Protein AF-S7NL16-F1 (afdb_monomer_lite)

pLDDT: mean 86.5, std 19.78, range [40.12, 98.81]

Radius of gyration: 22.06 Å; chains: 1; bounding box: 37×62×46 Å

Foldseek 3Di:
DDDDDWDADPDQQDKTWDWDDDPVDIDIDIYHDPVHPNDDRVVVVVVVVVVVVVVVVVPDDDPPPDDDPPPDDDDDD

Organism: Myotis brandtii (NCBI:txid109478)

InterPro domains:
  IPR000542 Acyltransferase ChoActase/COT/CPT [PTHR22589] (1-59)
  IPR023213 Chloramphenicol acetyltransferase-like domain superfamily [G3DSA:3.30.559.10] (1-68)
  IPR039551 Choline/Carnitine o-acyltransferase, domain 1 and 2 [PF00755] (4-49)

Secondary structure (DSSP, 8-state):
---------SSTT-EEEEEEE-SS-EEEEEEE-TT-TT--HHHHHHHHHHHHHHHHHHHSPP---------------

Structure (mmCIF, N/CA/C/O backbone):
data_AF-S7NL16-F1
#
_entry.id   AF-S7NL16-F1
#
loop_
_atom_site.group_PDB
_atom_site.id
_atom_site.type_symbol
_atom_site.label_atom_id
_atom_site.label_alt_id
_atom_site.label_comp_id
_atom_site.label_asym_id
_atom_site.label_entity_id
_atom_site.label_seq_id
_atom_site.pdbx_PDB_ins_code
_atom_site.Cartn_x
_atom_site.Cartn_y
_atom_site.Cartn_z
_atom_site.occupancy
_atom_site.B_iso_or_equiv
_atom_site.auth_seq_id
_atom_site.auth_comp_id
_atom_site.auth_asym_id
_atom_site.auth_atom_id
_atom_site.pdbx_PDB_model_num
ATOM 1 N N . MET A 1 1 ? 8.487 -8.361 21.344 1.00 56.16 1 MET A N 1
ATOM 2 C CA . MET A 1 1 ? 9.150 -8.103 20.052 1.00 56.16 1 MET A CA 1
ATOM 3 C C . MET A 1 1 ? 8.118 -8.340 18.976 1.00 56.16 1 MET A C 1
ATOM 5 O O . MET A 1 1 ? 7.533 -9.415 18.964 1.00 56.16 1 MET A O 1
ATOM 9 N N . GLU A 1 2 ? 7.830 -7.332 18.163 1.00 69.25 2 GLU A N 1
ATOM 10 C CA . GLU A 1 2 ? 6.864 -7.458 17.072 1.00 69.25 2 GLU A CA 1
ATOM 11 C C . GLU A 1 2 ? 7.515 -8.225 15.919 1.00 69.25 2 GLU A C 1
ATOM 13 O O . GLU A 1 2 ? 8.588 -7.855 15.442 1.00 69.25 2 GLU A O 1
ATOM 18 N N . MET A 1 3 ? 6.895 -9.333 15.514 1.00 85.12 3 MET A N 1
ATOM 19 C CA . MET A 1 3 ? 7.298 -10.084 14.329 1.00 85.12 3 MET A CA 1
ATOM 20 C C . MET A 1 3 ? 6.527 -9.524 13.137 1.00 85.12 3 MET A C 1
ATOM 22 O O . MET A 1 3 ? 5.300 -9.416 13.190 1.00 85.12 3 MET A O 1
ATOM 26 N N . PHE A 1 4 ? 7.234 -9.199 12.060 1.00 85.25 4 PHE A N 1
ATOM 27 C CA . PHE A 1 4 ? 6.617 -8.809 10.800 1.00 85.25 4 PHE A CA 1
ATOM 28 C C . PHE A 1 4 ? 7.052 -9.755 9.687 1.00 85.25 4 PHE A C 1
ATOM 30 O O . PHE A 1 4 ? 8.187 -10.228 9.655 1.00 85.25 4 PHE A O 1
ATOM 37 N N . CYS A 1 5 ? 6.128 -10.020 8.770 1.00 91.25 5 CYS A N 1
ATOM 38 C CA . CYS A 1 5 ? 6.392 -10.762 7.548 1.00 91.25 5 CYS A CA 1
ATOM 39 C C . CYS A 1 5 ? 6.337 -9.792 6.370 1.00 91.25 5 CYS A C 1
ATOM 41 O O . CYS A 1 5 ? 5.522 -8.870 6.344 1.00 91.25 5 CYS A O 1
ATOM 43 N N . CYS A 1 6 ? 7.190 -10.007 5.377 1.00 95.06 6 CYS A N 1
ATOM 44 C CA . CYS A 1 6 ? 7.171 -9.245 4.140 1.00 95.06 6 CYS A CA 1
ATOM 45 C C . CYS A 1 6 ? 7.603 -10.127 2.968 1.00 95.06 6 CYS A C 1
ATOM 47 O O . CYS A 1 6 ? 8.325 -11.110 3.131 1.00 95.06 6 CYS A O 1
ATOM 49 N N . TYR A 1 7 ? 7.122 -9.781 1.781 1.00 97.50 7 TYR A N 1
ATOM 50 C CA . TYR A 1 7 ? 7.472 -10.440 0.530 1.00 97.50 7 TYR A CA 1
ATOM 51 C C . TYR A 1 7 ? 7.377 -9.436 -0.623 1.00 97.50 7 TYR A C 1
ATOM 53 O O . TYR A 1 7 ? 6.765 -8.370 -0.495 1.00 97.50 7 TYR A O 1
ATOM 61 N N . GLY A 1 8 ? 8.034 -9.755 -1.738 1.00 98.19 8 GLY A N 1
ATOM 62 C CA . GLY A 1 8 ? 7.983 -8.957 -2.964 1.00 98.19 8 GLY A CA 1
ATOM 63 C C . GLY A 1 8 ? 6.686 -9.169 -3.758 1.00 98.19 8 GLY A C 1
ATOM 64 O O . GLY A 1 8 ? 5.959 -10.128 -3.495 1.00 98.19 8 GLY A O 1
ATOM 65 N N . PRO A 1 9 ? 6.398 -8.319 -4.756 1.00 98.44 9 PRO A N 1
ATOM 66 C CA . PRO A 1 9 ? 5.290 -8.545 -5.678 1.00 98.44 9 PRO A CA 1
ATOM 67 C C . PRO A 1 9 ? 5.459 -9.849 -6.469 1.00 98.44 9 PRO A C 1
ATOM 69 O O . PRO A 1 9 ? 6.574 -10.231 -6.821 1.00 98.44 9 PRO A O 1
ATOM 72 N N . VAL A 1 10 ? 4.343 -10.495 -6.818 1.00 98.50 10 VAL A N 1
ATOM 73 C CA . VAL A 1 10 ? 4.337 -11.729 -7.634 1.00 98.50 10 VAL A CA 1
ATOM 74 C C . VAL A 1 10 ? 4.286 -11.470 -9.145 1.00 98.50 10 VAL A C 1
ATOM 76 O O . VAL A 1 10 ? 4.389 -12.404 -9.934 1.00 98.50 10 VAL A O 1
ATOM 79 N N . VAL A 1 11 ? 4.143 -10.206 -9.558 1.00 98.50 11 VAL A N 1
ATOM 80 C CA . VAL A 1 11 ? 4.167 -9.764 -10.961 1.00 98.50 11 VAL A CA 1
ATOM 81 C C . VAL A 1 11 ? 4.957 -8.451 -11.101 1.00 98.50 11 VAL A C 1
ATOM 83 O O . VAL A 1 11 ? 4.996 -7.674 -10.143 1.00 98.50 11 VAL A O 1
ATOM 86 N N . PRO A 1 12 ? 5.574 -8.161 -12.267 1.00 98.25 12 PRO A N 1
ATOM 87 C CA . PRO A 1 12 ? 6.462 -7.001 -12.440 1.00 98.25 12 PRO A CA 1
ATOM 88 C C . PRO A 1 12 ? 5.820 -5.629 -12.191 1.00 98.25 12 PRO A C 1
ATOM 90 O O . PRO A 1 12 ? 6.508 -4.697 -11.787 1.00 98.25 12 PRO A O 1
ATOM 93 N N . ASN A 1 13 ? 4.516 -5.502 -12.428 1.00 98.31 13 ASN A N 1
ATOM 94 C CA . ASN A 1 13 ? 3.734 -4.274 -12.266 1.00 98.31 13 ASN A CA 1
ATOM 95 C C . ASN A 1 13 ? 2.774 -4.332 -11.063 1.00 98.31 13 ASN A C 1
ATOM 97 O O . ASN A 1 13 ? 1.746 -3.659 -11.052 1.00 98.31 13 ASN A O 1
ATOM 101 N N . GLY A 1 14 ? 3.071 -5.179 -10.077 1.00 98.62 14 GLY A N 1
ATOM 102 C CA . GLY A 1 14 ? 2.216 -5.401 -8.914 1.00 98.62 14 GLY A CA 1
ATOM 103 C C . GLY A 1 14 ? 2.781 -4.842 -7.613 1.00 98.62 14 GLY A C 1
ATOM 104 O O . GLY A 1 14 ? 3.853 -4.236 -7.566 1.00 98.62 14 GLY A O 1
ATOM 105 N N . TYR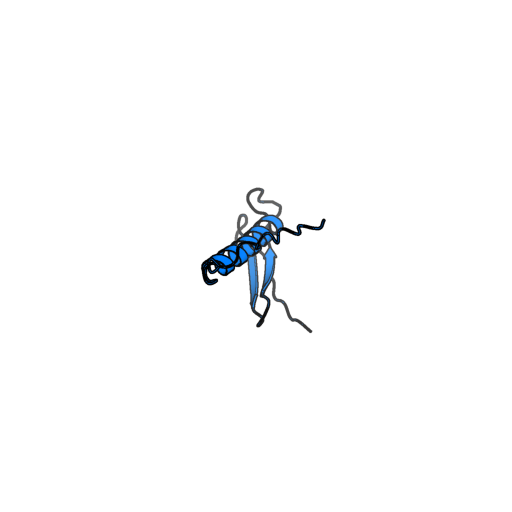 A 1 15 ? 2.060 -5.142 -6.534 1.00 98.81 15 TYR A N 1
ATOM 106 C CA . TYR A 1 15 ? 2.471 -4.883 -5.159 1.00 98.81 15 TYR A CA 1
ATOM 107 C C . TYR A 1 15 ? 2.543 -6.189 -4.362 1.00 98.81 15 TYR A C 1
ATOM 109 O O . TYR A 1 15 ? 1.786 -7.125 -4.624 1.00 98.81 15 TYR A O 1
ATOM 117 N N . GLY A 1 16 ? 3.426 -6.247 -3.370 1.00 98.50 16 GLY A N 1
ATOM 118 C CA . GLY A 1 16 ? 3.284 -7.140 -2.222 1.00 98.50 16 GLY A CA 1
ATOM 119 C C . GLY A 1 16 ? 2.763 -6.329 -1.038 1.00 98.50 16 GLY A C 1
ATOM 120 O O . GLY A 1 16 ? 3.249 -5.227 -0.798 1.00 98.50 16 GLY A O 1
ATOM 121 N N . ALA A 1 17 ? 1.768 -6.836 -0.313 1.00 98.25 17 ALA A N 1
ATOM 122 C CA . ALA A 1 17 ? 1.185 -6.142 0.834 1.00 98.25 17 ALA A CA 1
ATOM 123 C C . ALA A 1 17 ? 0.855 -7.148 1.942 1.00 98.25 17 ALA A C 1
ATOM 125 O O . ALA A 1 17 ? -0.188 -7.797 1.924 1.00 98.25 17 ALA A O 1
ATOM 126 N N . CYS A 1 18 ? 1.762 -7.289 2.906 1.00 97.88 18 CYS A N 1
ATOM 127 C CA . CYS A 1 18 ? 1.531 -8.095 4.103 1.00 97.88 18 CYS A CA 1
ATOM 128 C C . CYS A 1 18 ? 1.038 -7.190 5.236 1.00 97.88 18 CYS A C 1
ATOM 130 O O . CYS A 1 18 ? 1.538 -6.075 5.377 1.00 97.88 18 CYS A O 1
ATOM 132 N N . TYR A 1 19 ? 0.093 -7.658 6.052 1.00 97.50 19 TYR A N 1
ATOM 133 C CA . TYR A 1 19 ? -0.410 -6.896 7.192 1.00 97.50 19 TYR A CA 1
ATOM 134 C C . TYR A 1 19 ? -0.590 -7.754 8.442 1.00 97.50 19 TYR A C 1
ATOM 136 O O . TYR A 1 19 ? -0.848 -8.954 8.355 1.00 97.50 19 TYR A O 1
ATOM 144 N N . ASN A 1 20 ? -0.441 -7.123 9.605 1.00 96.19 20 ASN A N 1
ATOM 145 C CA . ASN A 1 20 ? -0.608 -7.745 10.914 1.00 96.19 20 ASN A CA 1
ATOM 146 C C . ASN A 1 20 ? -1.444 -6.820 11.821 1.00 96.19 20 ASN A C 1
ATOM 148 O O . ASN 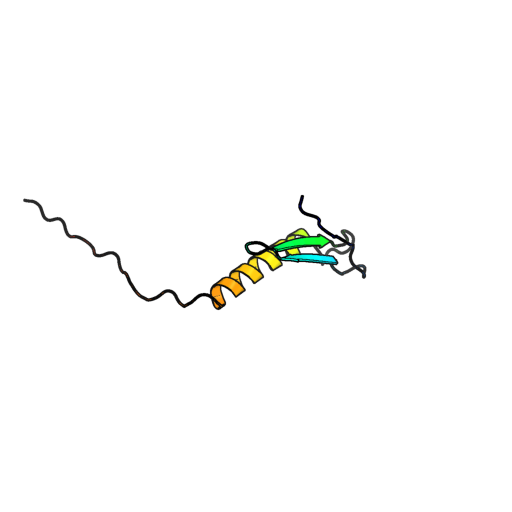A 1 20 ? -0.893 -5.872 12.390 1.00 96.19 20 ASN A O 1
ATOM 152 N N . PRO A 1 21 ? -2.766 -7.045 11.930 1.00 95.62 21 PRO A N 1
ATOM 153 C CA . PRO A 1 21 ? -3.631 -6.269 12.810 1.00 95.62 21 PRO A CA 1
ATOM 154 C C . PRO A 1 21 ? -3.299 -6.515 14.284 1.00 95.62 21 PRO A C 1
ATOM 156 O O . PRO A 1 21 ? -3.148 -7.654 14.721 1.00 95.62 21 PRO A O 1
ATOM 159 N N . GLN A 1 22 ? -3.219 -5.433 15.043 1.00 94.81 22 GLN A N 1
ATOM 160 C CA . GLN A 1 22 ? -3.159 -5.376 16.499 1.00 94.81 22 GLN A CA 1
ATOM 161 C C . GLN A 1 22 ? -4.450 -4.708 17.013 1.00 94.81 22 GLN A C 1
ATOM 163 O O . GLN A 1 22 ? -5.213 -4.170 16.207 1.00 94.81 22 GLN A O 1
ATOM 168 N N . PRO A 1 23 ? -4.739 -4.730 18.325 1.00 96.44 23 PRO A N 1
ATOM 169 C CA . PRO A 1 23 ? -5.988 -4.165 18.836 1.00 96.44 23 PRO A CA 1
ATOM 170 C C . PRO A 1 23 ? -6.186 -2.667 18.510 1.00 96.44 23 PRO A C 1
ATOM 172 O O . PRO A 1 23 ? -7.304 -2.272 18.186 1.00 96.44 23 PRO A O 1
ATOM 175 N N . GLU A 1 24 ? -5.121 -1.853 18.504 1.00 95.69 24 GLU A N 1
ATOM 176 C CA . GLU A 1 24 ? -5.190 -0.404 18.219 1.00 95.69 24 GLU A CA 1
ATOM 177 C C . GLU A 1 24 ? -4.442 0.043 16.949 1.00 95.69 24 GLU A C 1
ATOM 179 O O . GLU A 1 24 ? -4.438 1.228 16.613 1.00 95.69 24 GLU A O 1
ATOM 184 N N . SER A 1 25 ? -3.773 -0.866 16.240 1.00 95.50 25 SER A N 1
ATOM 185 C CA . SER A 1 25 ? -2.969 -0.523 15.062 1.00 95.50 25 SER A CA 1
ATOM 186 C C . SER A 1 25 ? -2.949 -1.655 14.042 1.00 95.50 25 SER A C 1
ATOM 188 O O . SER A 1 25 ? -3.292 -2.792 14.341 1.00 95.50 25 SER A O 1
ATOM 190 N N . ILE A 1 26 ? -2.542 -1.364 12.809 1.00 97.19 26 ILE A N 1
ATOM 191 C CA . ILE A 1 26 ? -2.307 -2.391 11.793 1.00 97.19 26 ILE A CA 1
ATOM 192 C C . ILE A 1 26 ? -0.939 -2.122 11.182 1.00 97.19 26 ILE A C 1
ATOM 194 O O . ILE A 1 26 ? -0.720 -1.071 10.579 1.00 97.19 26 ILE A O 1
ATOM 198 N N . LEU A 1 27 ? -0.014 -3.069 11.326 1.00 96.94 27 LEU A N 1
ATOM 199 C CA . LEU A 1 27 ? 1.287 -2.985 10.672 1.00 96.94 27 LEU A CA 1
ATOM 200 C C . LEU A 1 27 ? 1.137 -3.409 9.207 1.00 96.94 27 LEU A C 1
ATOM 202 O O . LEU A 1 27 ? 0.669 -4.515 8.951 1.00 96.94 27 LEU A O 1
ATOM 206 N N . PHE A 1 28 ? 1.588 -2.578 8.265 1.00 98.00 28 PHE A N 1
ATOM 207 C CA . PHE A 1 28 ? 1.658 -2.912 6.840 1.00 98.00 28 PHE A CA 1
ATOM 208 C C . PHE A 1 28 ? 3.109 -2.971 6.349 1.00 98.00 28 PHE A C 1
ATOM 210 O O . PHE A 1 28 ? 3.900 -2.060 6.587 1.00 98.00 28 PHE A O 1
ATOM 217 N N . CYS A 1 29 ? 3.439 -4.011 5.585 1.00 98.06 29 CYS A N 1
ATOM 218 C CA . CYS A 1 29 ? 4.660 -4.105 4.789 1.00 98.06 29 CYS A CA 1
ATOM 219 C C . CYS A 1 29 ? 4.285 -4.096 3.304 1.00 98.06 29 CYS A C 1
ATOM 221 O O . CYS A 1 29 ? 3.756 -5.085 2.793 1.00 98.06 29 CYS A O 1
ATOM 223 N N . VAL A 1 30 ? 4.570 -2.983 2.622 1.00 98.56 30 VAL A N 1
ATOM 224 C CA . VAL A 1 30 ? 4.254 -2.775 1.201 1.00 98.56 30 VAL A CA 1
ATOM 225 C C . VAL A 1 30 ? 5.529 -2.803 0.360 1.00 98.56 30 VAL A C 1
ATOM 227 O O . VAL A 1 30 ? 6.502 -2.114 0.669 1.00 98.56 30 VAL A O 1
ATOM 230 N N . SER A 1 31 ? 5.514 -3.560 -0.731 1.00 98.69 31 SER A N 1
ATOM 231 C CA . SER A 1 31 ? 6.603 -3.667 -1.701 1.00 98.69 31 SER A CA 1
ATOM 232 C C . SER A 1 31 ? 6.096 -3.454 -3.131 1.00 98.69 31 SER A C 1
ATOM 234 O O . SER A 1 31 ? 4.955 -3.777 -3.454 1.00 98.69 31 SER A O 1
ATOM 236 N N . SER A 1 32 ? 6.952 -2.910 -3.995 1.00 98.81 32 SER A N 1
ATOM 237 C CA . SER A 1 32 ? 6.732 -2.733 -5.433 1.00 98.81 32 SER A CA 1
ATOM 238 C C . SER A 1 32 ? 8.087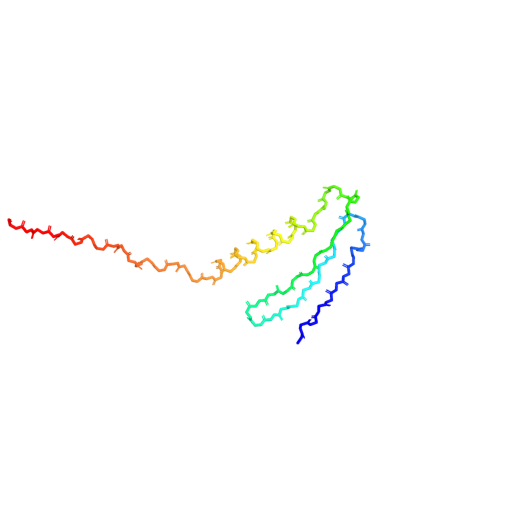 -2.759 -6.148 1.00 98.81 32 SER A C 1
ATOM 240 O O . SER A 1 32 ? 9.133 -2.590 -5.511 1.00 98.81 32 SER A O 1
ATOM 242 N N . PHE A 1 33 ? 8.101 -2.984 -7.462 1.00 98.62 33 PHE A N 1
ATOM 243 C CA . PHE A 1 33 ? 9.340 -2.933 -8.241 1.00 98.62 33 PHE A CA 1
ATOM 244 C C . PHE A 1 33 ? 9.594 -1.520 -8.776 1.00 98.62 33 PHE A C 1
ATOM 246 O O . PHE A 1 33 ? 8.757 -0.958 -9.473 1.00 98.62 33 PHE A O 1
ATOM 253 N N . HIS A 1 34 ? 10.788 -0.971 -8.526 1.00 98.31 34 HIS A N 1
ATOM 254 C CA . HIS A 1 34 ? 11.193 0.350 -9.037 1.00 98.31 34 HIS A CA 1
ATOM 255 C C . HIS A 1 34 ? 11.202 0.445 -10.571 1.00 98.31 34 HIS A C 1
ATOM 257 O O . HIS A 1 34 ? 11.123 1.539 -11.119 1.00 98.31 34 HIS A O 1
ATOM 263 N N . SER A 1 35 ? 11.309 -0.690 -11.267 1.00 98.19 35 SER A N 1
ATOM 264 C CA . SER A 1 35 ? 11.254 -0.758 -12.728 1.00 98.19 35 SER A CA 1
ATOM 265 C C . SER A 1 35 ? 9.866 -0.462 -13.301 1.00 98.19 35 SER A C 1
ATOM 267 O O . SER A 1 35 ? 9.771 -0.160 -14.488 1.00 98.19 35 SER A O 1
ATOM 269 N N . CYS A 1 36 ? 8.800 -0.542 -12.496 1.00 98.31 36 CYS A N 1
ATOM 270 C CA . CYS A 1 36 ? 7.445 -0.227 -12.930 1.00 98.31 36 CYS A CA 1
ATOM 271 C C . CYS A 1 36 ? 7.046 1.186 -12.462 1.00 98.31 36 CYS A C 1
ATOM 273 O O . CYS A 1 36 ? 6.709 1.360 -11.288 1.00 98.31 36 CYS A O 1
ATOM 275 N N . PRO A 1 37 ? 7.031 2.194 -13.358 1.00 97.88 37 PRO A N 1
ATOM 276 C CA . PRO A 1 37 ? 6.737 3.586 -12.997 1.00 97.88 37 PRO A CA 1
ATOM 277 C C . PRO A 1 37 ? 5.286 3.816 -12.542 1.00 97.88 37 PRO A C 1
ATOM 279 O O . PRO A 1 37 ? 4.991 4.832 -11.916 1.00 97.88 37 PRO A O 1
ATOM 282 N N . GLU A 1 38 ? 4.382 2.881 -12.844 1.00 98.44 38 GLU A N 1
ATOM 283 C CA . GLU A 1 38 ? 2.980 2.909 -12.409 1.00 98.44 38 GLU A CA 1
ATOM 284 C C . GLU A 1 38 ? 2.819 2.495 -10.938 1.00 98.44 38 GLU A C 1
ATOM 286 O O . GLU A 1 38 ? 1.798 2.799 -10.318 1.00 98.44 38 GLU A O 1
ATOM 291 N N . THR A 1 39 ? 3.828 1.835 -10.355 1.00 98.75 39 THR A N 1
ATOM 292 C CA . THR A 1 39 ? 3.791 1.380 -8.961 1.00 98.75 39 THR A CA 1
ATOM 293 C C . THR A 1 39 ? 4.671 2.217 -8.040 1.00 98.75 39 THR A C 1
ATOM 295 O O . THR A 1 39 ? 5.742 2.686 -8.417 1.00 98.75 39 THR A O 1
ATOM 298 N N . SER A 1 40 ? 4.240 2.399 -6.792 1.00 98.75 40 SER A N 1
ATOM 299 C CA . SER A 1 40 ? 5.053 3.028 -5.748 1.00 98.75 40 SER A CA 1
ATOM 300 C C . SER A 1 40 ? 4.597 2.574 -4.367 1.00 98.75 40 SER A C 1
ATOM 302 O O . SER A 1 40 ? 3.502 2.940 -3.934 1.00 98.75 40 SER A O 1
ATOM 304 N N . SER A 1 41 ? 5.442 1.822 -3.653 1.00 98.75 41 SER A N 1
ATOM 305 C CA . SER A 1 41 ? 5.144 1.375 -2.283 1.00 98.75 41 SER A CA 1
ATOM 306 C C . SER A 1 41 ? 4.744 2.527 -1.363 1.00 98.75 41 SER A C 1
ATOM 308 O O . SER A 1 41 ? 3.789 2.399 -0.606 1.00 98.75 41 SER A O 1
ATOM 310 N N . THR A 1 42 ? 5.431 3.671 -1.452 1.00 98.69 42 THR A N 1
ATOM 311 C CA . THR A 1 42 ? 5.149 4.848 -0.617 1.00 98.69 42 THR A CA 1
ATOM 312 C C . THR A 1 42 ? 3.774 5.439 -0.911 1.00 98.69 42 THR A C 1
ATOM 314 O O . THR A 1 42 ? 3.014 5.705 0.018 1.00 98.69 42 THR A O 1
ATOM 317 N N . LYS A 1 43 ? 3.424 5.623 -2.193 1.00 98.75 43 LYS A N 1
ATOM 318 C CA . LYS A 1 43 ? 2.102 6.151 -2.567 1.00 98.75 43 LYS A CA 1
ATOM 319 C C . LYS A 1 43 ? 0.992 5.179 -2.180 1.00 98.75 43 LYS A C 1
ATOM 321 O O . LYS A 1 43 ? -0.036 5.612 -1.674 1.00 98.75 43 LYS A O 1
ATOM 326 N N . PHE A 1 44 ? 1.213 3.880 -2.378 1.00 98.81 44 PHE A N 1
ATOM 327 C CA . PHE A 1 44 ? 0.244 2.854 -2.009 1.00 98.81 44 PHE A CA 1
ATOM 328 C C . PHE A 1 44 ? 0.040 2.779 -0.491 1.00 98.81 44 PHE A C 1
ATOM 330 O O . PHE A 1 44 ? -1.097 2.758 -0.037 1.00 98.81 44 PHE A O 1
ATOM 337 N N . ALA A 1 45 ? 1.112 2.829 0.306 1.00 98.69 45 ALA A N 1
ATOM 338 C CA . ALA A 1 45 ? 1.012 2.866 1.766 1.00 98.69 45 ALA A CA 1
ATOM 339 C C . ALA A 1 45 ? 0.227 4.093 2.260 1.00 98.69 45 ALA A C 1
ATOM 341 O O . ALA A 1 45 ? -0.655 3.951 3.104 1.00 98.69 45 ALA A O 1
ATOM 342 N N . LYS A 1 46 ? 0.484 5.277 1.682 1.00 98.81 46 LYS A N 1
ATOM 343 C CA . LYS A 1 46 ? -0.282 6.494 1.990 1.00 98.81 46 LYS A CA 1
ATOM 344 C C . LYS A 1 46 ? -1.763 6.339 1.634 1.00 98.81 46 LYS A C 1
ATOM 346 O O . LYS A 1 46 ? -2.619 6.688 2.437 1.00 98.81 46 LYS A O 1
ATOM 351 N N . ALA A 1 47 ? -2.058 5.774 0.464 1.00 98.81 47 ALA A N 1
ATOM 352 C CA . ALA A 1 47 ? -3.431 5.532 0.034 1.00 98.81 47 ALA A CA 1
ATOM 353 C C . ALA A 1 47 ? -4.166 4.550 0.962 1.00 98.81 47 ALA A C 1
ATOM 355 O O . ALA A 1 47 ? -5.341 4.759 1.253 1.00 98.81 47 ALA A O 1
ATOM 356 N N . VAL A 1 48 ? -3.488 3.507 1.456 1.00 98.69 48 VAL A N 1
ATOM 357 C CA . VAL A 1 48 ? -4.050 2.577 2.450 1.00 98.69 48 VAL A CA 1
ATOM 358 C C . VAL A 1 48 ? -4.363 3.300 3.760 1.00 98.69 48 VAL A C 1
ATOM 360 O O . VAL A 1 48 ? -5.462 3.140 4.284 1.00 98.69 48 VAL A O 1
ATOM 363 N N . GLU A 1 49 ? -3.436 4.115 4.267 1.00 98.62 49 GLU A N 1
ATOM 364 C CA . GLU A 1 49 ? -3.649 4.926 5.473 1.00 98.62 49 GLU A CA 1
ATOM 365 C C . GLU A 1 49 ? -4.872 5.848 5.327 1.00 98.62 49 GLU A C 1
ATOM 367 O O . GLU A 1 49 ? -5.763 5.821 6.177 1.00 98.62 49 GLU A O 1
ATOM 372 N N . ASP A 1 50 ? -4.955 6.604 4.227 1.00 98.69 50 ASP A N 1
ATOM 373 C CA . ASP A 1 50 ? -6.076 7.516 3.964 1.00 98.69 50 ASP A CA 1
ATOM 374 C C . ASP A 1 50 ? -7.403 6.759 3.831 1.00 98.69 50 ASP A C 1
ATOM 376 O O . ASP A 1 50 ? -8.408 7.165 4.412 1.00 98.69 50 ASP A O 1
ATOM 380 N N . SER A 1 51 ? -7.396 5.615 3.139 1.00 98.69 51 SER A N 1
ATOM 381 C CA . SER A 1 51 ? -8.590 4.778 2.969 1.00 98.69 51 SER A CA 1
ATOM 382 C C . SER A 1 51 ? -9.095 4.227 4.305 1.00 98.69 51 SER A C 1
ATOM 384 O O . SER A 1 51 ? -10.298 4.209 4.554 1.00 98.69 51 SER A O 1
ATOM 386 N N . LEU A 1 52 ? -8.194 3.776 5.186 1.00 98.19 52 LEU A N 1
ATOM 387 C CA . LEU A 1 52 ? -8.561 3.292 6.521 1.00 98.19 52 LEU A CA 1
ATOM 388 C C . LEU A 1 52 ? -9.129 4.422 7.389 1.00 98.19 52 LEU A C 1
ATOM 390 O O . LEU A 1 52 ? -10.120 4.208 8.089 1.00 98.19 52 LEU A O 1
ATOM 394 N N . ALA A 1 53 ? -8.539 5.619 7.323 1.00 97.12 53 ALA A N 1
ATOM 395 C CA . ALA A 1 53 ? -9.042 6.791 8.032 1.00 97.12 53 ALA A CA 1
ATOM 396 C C . ALA A 1 53 ? -10.437 7.206 7.532 1.00 97.12 53 ALA A C 1
ATOM 398 O O . ALA A 1 53 ? -11.326 7.470 8.344 1.00 97.12 53 ALA A O 1
ATOM 399 N N . GLU A 1 54 ? -10.656 7.205 6.215 1.00 98.06 54 GLU A N 1
ATOM 400 C CA . GLU A 1 54 ? -11.957 7.500 5.610 1.00 98.06 54 GLU A CA 1
ATOM 401 C C . GLU A 1 54 ? -13.014 6.470 6.027 1.00 98.06 54 GLU A C 1
ATOM 403 O O . GLU A 1 54 ? -14.082 6.846 6.514 1.00 98.06 54 GLU A O 1
ATOM 408 N N . MET A 1 55 ? -12.701 5.173 5.930 1.00 97.75 55 MET A N 1
ATOM 409 C CA . MET A 1 55 ? -13.594 4.108 6.401 1.00 97.75 55 MET A CA 1
ATOM 410 C C . MET A 1 55 ? -13.911 4.249 7.894 1.00 97.75 55 MET A C 1
ATOM 412 O O . MET A 1 55 ? -15.061 4.073 8.297 1.00 97.75 55 MET A O 1
ATOM 416 N N . GLY A 1 56 ? -12.922 4.616 8.713 1.00 95.62 56 GLY A N 1
ATOM 417 C CA . GLY A 1 56 ? -13.124 4.921 10.129 1.00 95.62 56 GLY A CA 1
ATOM 418 C C . GLY A 1 56 ? -14.093 6.087 10.342 1.00 95.62 56 GLY A C 1
ATOM 419 O O . GLY A 1 56 ? -14.998 5.990 11.171 1.00 95.62 56 GLY A O 1
ATOM 420 N N . GLY A 1 57 ? -13.961 7.154 9.551 1.00 95.50 57 GLY A N 1
ATOM 421 C CA . GLY A 1 57 ? -14.874 8.298 9.565 1.00 95.50 57 GLY A CA 1
ATOM 422 C C . GLY A 1 57 ? -16.310 7.918 9.192 1.00 95.50 57 GLY A C 1
ATOM 423 O O . GLY A 1 57 ? -17.241 8.317 9.889 1.00 95.50 57 GLY A O 1
ATOM 424 N N . LEU A 1 58 ? -16.499 7.096 8.156 1.00 96.12 58 LEU A N 1
ATOM 425 C CA . LEU A 1 58 ? -17.823 6.632 7.717 1.00 96.12 58 LEU A CA 1
ATOM 426 C C . LEU A 1 58 ? -18.513 5.714 8.737 1.00 96.12 58 LEU A C 1
ATOM 428 O O . LEU A 1 58 ? -19.737 5.734 8.854 1.00 96.12 58 LEU A O 1
ATOM 432 N N . CYS A 1 59 ? -17.739 4.912 9.468 1.00 95.75 59 CYS A N 1
ATOM 433 C CA . CYS A 1 59 ? -18.250 4.046 10.531 1.00 95.75 59 CYS A CA 1
ATOM 434 C C . CYS A 1 59 ? -18.491 4.789 11.854 1.00 95.75 59 CYS A C 1
ATOM 436 O O . CYS A 1 59 ? -19.178 4.265 12.734 1.00 95.75 59 CYS A O 1
ATOM 438 N N . SER A 1 60 ? -17.919 5.985 12.026 1.00 92.81 60 SER A N 1
ATOM 439 C CA . SER A 1 60 ? -18.143 6.799 13.216 1.00 92.81 60 SER A CA 1
ATOM 440 C C . SER A 1 60 ? -19.561 7.389 13.211 1.00 92.81 60 SER A C 1
ATOM 442 O O . SER A 1 60 ? -20.096 7.714 12.147 1.00 92.81 60 SER A O 1
ATOM 444 N N . PRO A 1 61 ? -20.217 7.519 14.379 1.00 84.12 61 PRO A N 1
ATOM 445 C CA . PRO A 1 61 ? -21.514 8.173 14.439 1.00 84.12 61 PRO A CA 1
ATOM 446 C C . PRO A 1 61 ? -21.392 9.604 13.897 1.00 84.12 61 PRO A C 1
ATOM 448 O O . PRO A 1 61 ? -20.379 10.265 14.147 1.00 84.12 61 PRO A O 1
ATOM 451 N N . PRO A 1 62 ? -22.414 10.113 13.183 1.00 77.06 62 PRO A N 1
ATOM 452 C CA . PRO A 1 62 ? -22.386 11.483 12.699 1.00 77.06 62 PRO A CA 1
ATOM 453 C C . PRO A 1 62 ? -22.161 12.427 13.8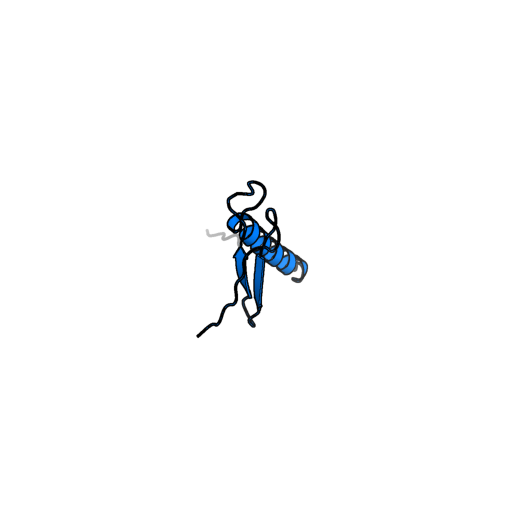86 1.00 77.06 62 PRO A C 1
ATOM 455 O O . PRO A 1 62 ? -22.723 12.182 14.962 1.00 77.06 62 PRO A O 1
ATOM 458 N N . PRO A 1 63 ? -21.364 13.499 13.725 1.00 68.06 63 PRO A N 1
ATOM 459 C CA . PRO A 1 63 ? -21.165 14.464 14.792 1.00 68.06 63 PRO A CA 1
ATOM 460 C C . PRO A 1 63 ? -22.537 14.989 15.208 1.00 68.06 63 PRO A C 1
ATOM 462 O O . PRO A 1 63 ? -23.245 15.627 14.426 1.00 68.06 63 PRO A O 1
ATOM 465 N N . THR A 1 64 ? -22.950 14.665 16.434 1.00 61.91 64 THR A N 1
ATOM 466 C CA . THR A 1 64 ? -24.199 15.161 17.001 1.00 61.91 64 THR A CA 1
ATOM 467 C C . THR A 1 64 ? -24.166 16.679 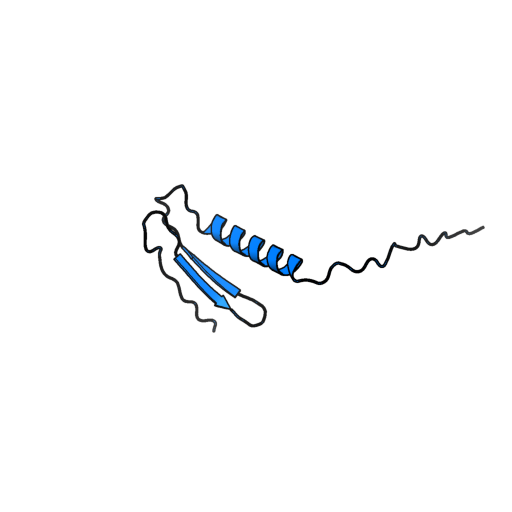16.938 1.00 61.91 64 THR A C 1
ATOM 469 O O . THR A 1 64 ? -23.231 17.298 17.444 1.00 61.91 64 THR A O 1
ATOM 472 N N . ALA A 1 65 ? -25.173 17.284 16.310 1.00 60.72 65 ALA A N 1
ATOM 473 C CA . ALA A 1 65 ? -25.346 18.728 16.256 1.00 60.72 65 ALA A CA 1
ATOM 474 C C . ALA A 1 65 ? -25.617 19.302 17.664 1.00 60.72 65 ALA A C 1
ATOM 476 O O . ALA A 1 65 ? -26.753 19.583 18.027 1.00 60.72 65 ALA A O 1
ATOM 477 N N . ALA A 1 66 ? -24.571 19.458 18.470 1.00 56.62 66 ALA A N 1
ATOM 478 C CA . ALA A 1 66 ? -24.513 20.215 19.717 1.00 56.62 66 ALA A CA 1
ATOM 479 C C . ALA A 1 66 ? -23.015 20.405 20.014 1.00 56.62 66 ALA A C 1
ATOM 481 O O . ALA A 1 66 ? -22.306 19.426 20.188 1.00 56.62 66 ALA A O 1
ATOM 482 N N . SER A 1 67 ? -22.428 21.597 19.994 1.00 47.19 67 SER A N 1
ATOM 483 C CA . SER A 1 67 ? -22.891 22.861 20.556 1.00 47.19 67 SER A CA 1
ATOM 484 C C . SER A 1 67 ? -22.254 24.041 19.803 1.00 47.19 67 SER A C 1
ATOM 486 O O . SER A 1 67 ? -21.049 24.084 19.571 1.00 47.19 67 SER A O 1
ATOM 488 N N . LYS A 1 68 ? -23.063 25.043 19.433 1.00 46.88 68 LYS A N 1
ATOM 489 C CA . LYS A 1 68 ? -22.531 26.375 19.104 1.00 46.88 68 LYS A CA 1
ATOM 490 C C . LYS A 1 68 ? -21.864 26.943 20.366 1.00 46.88 68 LYS A C 1
ATOM 492 O O . LYS A 1 68 ? -22.467 26.821 21.435 1.00 46.88 68 LYS A O 1
ATOM 497 N N . PRO A 1 69 ? -20.701 27.612 20.280 1.00 42.88 69 PRO A N 1
ATOM 498 C CA . PRO A 1 69 ? -20.211 28.419 21.388 1.00 42.88 69 PRO A CA 1
ATOM 499 C C . PRO A 1 69 ? -21.245 29.508 21.697 1.00 42.88 69 PRO A C 1
ATOM 501 O O . PRO A 1 69 ? -21.599 30.314 20.833 1.00 42.88 69 PRO A O 1
ATOM 504 N N . LEU A 1 70 ? -21.765 29.504 22.923 1.00 47.97 70 LEU A N 1
ATOM 505 C CA . LEU A 1 70 ? -22.527 30.619 23.470 1.00 47.97 70 LEU A CA 1
ATOM 506 C C . LEU A 1 70 ? -21.588 31.828 23.550 1.00 47.97 70 LEU A C 1
ATOM 508 O O . LEU A 1 70 ? -20.602 31.812 24.281 1.00 47.97 70 LEU A O 1
ATOM 512 N N . VAL A 1 71 ? -21.895 32.877 22.787 1.00 47.53 71 VAL A N 1
ATOM 513 C CA . VAL A 1 71 ? -21.318 34.207 22.996 1.00 47.53 71 VAL A CA 1
ATOM 514 C C . VAL A 1 71 ? -21.818 34.712 24.348 1.00 47.53 71 VAL A C 1
ATOM 516 O O . VAL A 1 71 ? -22.969 35.137 24.468 1.00 47.53 71 VAL A O 1
ATOM 519 N N . THR A 1 72 ? -20.958 34.690 25.363 1.00 40.12 72 THR A N 1
ATOM 520 C CA . THR A 1 72 ? -21.169 35.483 26.576 1.00 40.12 72 THR A CA 1
ATOM 521 C C . THR A 1 72 ? -20.880 36.935 26.224 1.00 40.12 72 THR A C 1
ATOM 523 O O . THR A 1 72 ? -19.735 37.329 26.011 1.00 40.12 72 THR A O 1
ATOM 526 N N . LYS A 1 73 ? -21.939 37.742 26.125 1.00 47.28 73 LYS A N 1
ATOM 527 C CA . LYS A 1 73 ? -21.814 39.195 26.193 1.00 47.28 73 LYS A CA 1
ATOM 528 C C . LYS A 1 73 ? -21.398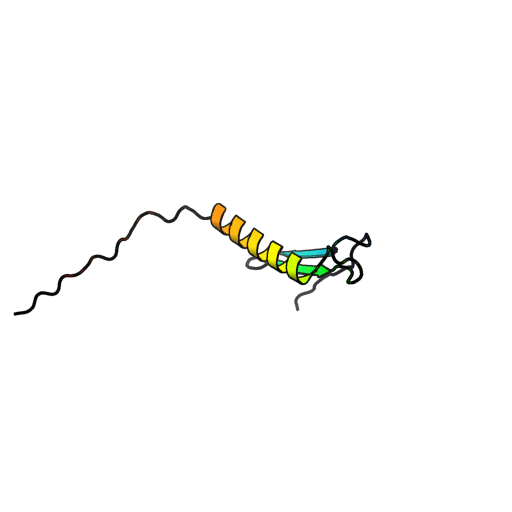 39.558 27.613 1.00 47.28 73 LYS A C 1
ATOM 530 O O . LYS A 1 73 ? -22.230 39.488 28.513 1.00 47.28 73 LYS A O 1
ATOM 535 N N . GLU A 1 74 ? -20.153 39.975 27.805 1.00 43.75 74 GLU A N 1
ATOM 536 C CA . GLU A 1 74 ? -19.793 40.729 29.001 1.00 43.75 74 GLU A CA 1
ATOM 537 C C . GLU A 1 74 ? -20.063 42.213 28.735 1.00 43.75 74 GLU A C 1
ATOM 539 O O . GLU A 1 74 ? -19.518 42.829 27.819 1.00 43.75 74 GLU A O 1
ATOM 544 N N . LYS A 1 75 ? -21.000 42.754 29.510 1.00 41.81 75 LYS A N 1
ATOM 545 C CA . LYS A 1 75 ? -21.298 44.174 29.637 1.00 41.81 75 LYS A CA 1
ATOM 546 C C . LYS A 1 75 ? -20.730 44.558 31.001 1.00 41.81 75 LYS A C 1
ATOM 548 O O . LYS A 1 75 ? -21.176 43.989 31.993 1.00 41.81 75 LYS A O 1
ATOM 553 N N . CYS A 1 76 ? -19.787 45.490 31.060 1.00 40.53 76 CYS A N 1
ATOM 554 C CA . CYS A 1 76 ? -19.447 46.161 32.310 1.00 40.53 76 CYS A CA 1
ATOM 555 C C . CYS A 1 76 ? -19.324 47.670 32.082 1.00 40.53 76 CYS A C 1
ATOM 557 O O . CYS A 1 76 ? -19.067 48.113 30.964 1.00 40.53 76 CYS A O 1
ATOM 559 N N . HIS A 1 77 ? -19.668 48.379 33.150 1.00 45.81 77 HIS A N 1
ATOM 560 C CA . HIS A 1 77 ? -20.154 49.751 33.261 1.00 45.81 77 HIS A CA 1
ATOM 561 C C . HIS A 1 77 ? -19.148 50.847 32.912 1.00 45.81 77 HIS A C 1
ATOM 563 O O . HIS A 1 77 ? -17.937 50.636 33.133 1.00 45.81 77 HIS A O 1
#

Sequence (77 aa):
MEMFCCYGPVVPNGYGACYNPQPESILFCVSSFHSCPETSSTKFAKAVEDSLAEMGGLCSPPPTAASKPLVTKEKCH